Protein AF-A0A8J7RNF9-F1 (afdb_monomer_lite)

pLDDT: mean 95.29, std 4.69, range [70.38, 98.31]

Radius of gyration: 14.14 Å; chains: 1; bounding box: 34×13×38 Å

Organism: NCBI:txid1502156

Sequence (63 aa):
MSVAAIGAIVGLLIALGFATFSVALGRRVEFDDTRRALRVSALVQLIVLPVAGWFIAPAIFGD

Secondary structure (DSSP, 8-state):
--HHHHHHHHHHHHHHHHHHHHHHHHTT---HHHHHHHHHHHHHHHHHHHHHHHHHHHHHH--

Foldseek 3Di:
DDLLQVQLVVQQVVLVVQLVVLCVVLVVDPDPVSNVVSNVVSVVSNPVSSVCRNPVRCVPPND

Structure (mmCIF, N/CA/C/O backbone):
data_AF-A0A8J7RNF9-F1
#
_entry.id   AF-A0A8J7RNF9-F1
#
loop_
_atom_site.group_PDB
_atom_site.id
_atom_site.type_symbol
_atom_site.label_atom_id
_atom_site.label_alt_id
_atom_site.label_comp_id
_atom_site.label_asym_id
_atom_site.label_entity_id
_atom_site.label_seq_id
_atom_site.pdbx_PDB_ins_code
_atom_site.Cartn_x
_atom_site.Cartn_y
_atom_site.Cartn_z
_atom_site.occupancy
_atom_site.B_iso_or_equiv
_atom_site.auth_seq_id
_atom_site.auth_comp_id
_atom_site.auth_asym_id
_atom_site.auth_atom_id
_atom_site.pdbx_PDB_model_num
ATOM 1 N N . MET A 1 1 ? 18.890 -0.147 -13.372 1.00 74.44 1 MET A N 1
ATOM 2 C CA . MET A 1 1 ? 17.598 -0.785 -13.023 1.00 74.44 1 MET A CA 1
ATOM 3 C C . MET A 1 1 ? 16.617 -0.443 -14.126 1.00 74.44 1 MET A C 1
ATOM 5 O O . MET A 1 1 ? 16.696 0.681 -14.601 1.00 74.44 1 MET A O 1
ATOM 9 N N . SER A 1 2 ? 15.762 -1.375 -14.556 1.00 93.75 2 SER A N 1
ATOM 10 C CA . SER A 1 2 ? 14.730 -1.065 -15.556 1.00 93.75 2 SER A CA 1
ATOM 11 C C . SER A 1 2 ? 13.706 -0.078 -14.992 1.00 93.75 2 SER A C 1
ATOM 13 O O . SER A 1 2 ? 13.488 -0.038 -13.775 1.00 93.75 2 SER A O 1
ATOM 15 N N . VAL A 1 3 ? 13.058 0.691 -15.869 1.00 95.75 3 VAL A N 1
ATOM 16 C CA . VAL A 1 3 ? 11.964 1.602 -15.497 1.00 95.75 3 VAL A CA 1
ATOM 17 C C . VAL A 1 3 ? 10.843 0.835 -14.787 1.00 95.75 3 VAL A C 1
ATOM 19 O O . VAL A 1 3 ? 10.338 1.299 -13.764 1.00 95.75 3 VAL A O 1
ATOM 22 N N . ALA A 1 4 ? 10.548 -0.391 -15.230 1.00 95.62 4 ALA A N 1
ATOM 23 C CA . ALA A 1 4 ? 9.596 -1.290 -14.574 1.00 95.62 4 ALA A CA 1
ATOM 24 C C . ALA A 1 4 ? 9.964 -1.579 -13.106 1.00 95.62 4 ALA A C 1
ATOM 26 O O . ALA A 1 4 ? 9.130 -1.464 -12.205 1.00 95.62 4 ALA A O 1
ATOM 27 N N . ALA A 1 5 ? 11.235 -1.896 -12.834 1.00 96.94 5 ALA A N 1
ATOM 28 C CA . ALA A 1 5 ? 11.698 -2.173 -11.477 1.00 96.94 5 ALA A CA 1
ATOM 29 C C . ALA A 1 5 ? 11.631 -0.927 -10.580 1.00 96.94 5 ALA A C 1
ATOM 31 O O . ALA A 1 5 ? 11.244 -1.027 -9.415 1.00 96.94 5 ALA A O 1
ATOM 32 N N . ILE A 1 6 ? 11.968 0.250 -11.121 1.00 97.12 6 ILE A N 1
ATOM 33 C CA . ILE A 1 6 ? 11.835 1.527 -10.405 1.00 97.12 6 ILE A CA 1
ATOM 34 C C . ILE A 1 6 ? 10.362 1.783 -10.070 1.00 97.12 6 ILE A C 1
ATOM 36 O O . ILE A 1 6 ? 10.040 2.070 -8.917 1.00 97.12 6 ILE A O 1
ATOM 40 N N . GLY A 1 7 ? 9.464 1.607 -11.041 1.00 97.38 7 GLY A N 1
ATOM 41 C CA . GLY A 1 7 ? 8.024 1.750 -10.851 1.00 97.38 7 GLY A CA 1
ATOM 42 C C . GLY A 1 7 ? 7.473 0.832 -9.763 1.00 97.38 7 GLY A C 1
ATOM 43 O O . GLY A 1 7 ? 6.738 1.290 -8.889 1.00 97.38 7 GLY A O 1
ATOM 44 N N . ALA A 1 8 ? 7.873 -0.440 -9.751 1.00 97.88 8 ALA A N 1
ATOM 45 C CA . ALA A 1 8 ? 7.448 -1.387 -8.722 1.00 97.88 8 ALA A CA 1
ATOM 46 C C . ALA A 1 8 ? 7.930 -1.004 -7.318 1.00 97.88 8 ALA A C 1
ATOM 48 O O . ALA A 1 8 ? 7.166 -1.102 -6.358 1.00 97.88 8 ALA A O 1
ATOM 49 N N . ILE A 1 9 ? 9.172 -0.527 -7.187 1.00 98.00 9 ILE A N 1
ATOM 50 C CA . ILE A 1 9 ? 9.721 -0.073 -5.901 1.00 98.00 9 ILE A CA 1
ATOM 51 C C . ILE A 1 9 ? 8.991 1.176 -5.415 1.00 98.00 9 ILE A C 1
ATOM 53 O O . ILE A 1 9 ? 8.598 1.237 -4.252 1.00 98.00 9 ILE A O 1
ATOM 57 N N . VAL A 1 10 ? 8.756 2.152 -6.293 1.00 98.00 10 VAL A N 1
ATOM 58 C CA . VAL A 1 10 ? 7.976 3.349 -5.949 1.00 98.00 10 VAL A CA 1
ATOM 59 C C . VAL A 1 10 ? 6.556 2.958 -5.532 1.00 98.00 10 VAL A C 1
ATOM 61 O O . VAL A 1 10 ? 6.083 3.406 -4.488 1.00 98.00 10 VAL A O 1
ATOM 64 N N . GLY A 1 11 ? 5.906 2.060 -6.276 1.00 97.94 11 GLY A N 1
ATOM 65 C CA . GLY A 1 11 ? 4.597 1.509 -5.922 1.00 97.94 11 GLY A CA 1
ATOM 66 C C . GLY A 1 11 ? 4.590 0.836 -4.547 1.00 97.94 11 GLY A C 1
ATOM 67 O O . GLY A 1 11 ? 3.674 1.060 -3.757 1.00 97.94 11 GLY A O 1
ATOM 68 N N . LEU A 1 12 ? 5.639 0.080 -4.211 1.00 98.06 12 LEU A N 1
ATOM 69 C CA . LEU A 1 12 ? 5.800 -0.546 -2.897 1.00 98.06 12 LEU A CA 1
ATOM 70 C C . LEU A 1 12 ? 5.962 0.476 -1.770 1.00 98.06 12 LEU A C 1
ATOM 72 O O . LEU A 1 12 ? 5.343 0.326 -0.716 1.00 98.06 12 LEU A O 1
ATOM 76 N N . LEU A 1 13 ? 6.753 1.528 -1.984 1.00 98.31 13 LEU A N 1
ATOM 77 C CA . LEU A 1 13 ? 6.928 2.598 -1.000 1.00 98.31 13 LEU A CA 1
ATOM 78 C C . LEU A 1 13 ? 5.610 3.334 -0.729 1.00 98.31 13 LEU A C 1
ATOM 80 O O . LEU A 1 13 ? 5.270 3.581 0.430 1.00 98.31 13 LEU A O 1
ATOM 84 N N . ILE A 1 14 ? 4.829 3.619 -1.776 1.00 98.12 14 ILE A N 1
ATOM 85 C CA . ILE A 1 14 ? 3.495 4.220 -1.636 1.00 98.12 14 ILE A CA 1
ATOM 86 C C . ILE A 1 14 ? 2.567 3.270 -0.871 1.00 98.12 14 ILE A C 1
ATOM 88 O O . ILE A 1 14 ? 1.874 3.703 0.051 1.00 98.12 14 ILE A O 1
ATOM 92 N N . ALA A 1 15 ? 2.589 1.972 -1.186 1.00 98.06 15 ALA A N 1
ATOM 93 C CA . ALA A 1 15 ? 1.772 0.980 -0.496 1.00 98.06 15 ALA A CA 1
ATOM 94 C C . ALA A 1 15 ? 2.105 0.854 0.994 1.00 98.06 15 ALA A C 1
ATOM 96 O O . ALA A 1 15 ? 1.200 0.731 1.819 1.00 98.06 15 ALA A O 1
ATOM 97 N N . LEU A 1 16 ? 3.386 0.932 1.360 1.00 98.12 16 LEU A N 1
ATOM 98 C CA . LEU A 1 16 ? 3.824 0.973 2.757 1.00 98.12 16 LEU A CA 1
ATOM 99 C C . LEU A 1 16 ? 3.300 2.226 3.472 1.00 98.12 16 LEU A C 1
ATOM 101 O O . LEU A 1 16 ? 2.794 2.135 4.595 1.00 98.12 16 LEU A O 1
ATOM 105 N N . GLY A 1 17 ? 3.348 3.385 2.811 1.00 97.94 17 GLY A N 1
ATOM 106 C CA . GLY A 1 17 ? 2.724 4.615 3.303 1.00 97.94 17 GLY A CA 1
ATOM 107 C C . GLY A 1 17 ? 1.219 4.448 3.533 1.00 97.94 17 GLY A C 1
ATOM 108 O O . GLY A 1 17 ? 0.705 4.774 4.603 1.00 97.94 17 GLY A O 1
ATOM 109 N N . PHE A 1 18 ? 0.509 3.851 2.577 1.00 97.38 18 PHE A N 1
ATOM 110 C CA . PHE A 1 18 ? -0.924 3.591 2.703 1.00 97.38 18 PHE A CA 1
ATOM 111 C C . PHE A 1 18 ? -1.248 2.598 3.828 1.00 97.38 18 PHE A C 1
ATOM 113 O O . PHE A 1 18 ? -2.189 2.808 4.599 1.00 97.38 18 PHE A O 1
ATOM 120 N N . ALA A 1 19 ? -0.468 1.525 3.961 1.00 96.75 19 ALA A N 1
ATOM 121 C CA . ALA A 1 19 ? -0.665 0.517 4.994 1.00 96.75 19 ALA A CA 1
ATOM 122 C C . ALA A 1 19 ? -0.452 1.100 6.399 1.00 96.75 19 ALA A C 1
ATOM 124 O O . ALA A 1 19 ? -1.287 0.905 7.286 1.00 96.75 19 ALA A O 1
ATOM 125 N N . THR A 1 20 ? 0.620 1.871 6.597 1.00 97.06 20 THR A N 1
ATOM 126 C CA . THR A 1 20 ? 0.893 2.547 7.876 1.00 97.06 20 THR A CA 1
ATOM 127 C C . THR A 1 20 ? -0.186 3.575 8.218 1.00 97.06 20 THR A C 1
ATOM 129 O O . THR A 1 20 ? -0.673 3.595 9.353 1.00 97.06 20 THR A O 1
ATOM 132 N N . PHE A 1 21 ? -0.644 4.356 7.236 1.00 97.00 21 PHE A N 1
ATOM 133 C CA . PHE A 1 21 ? -1.758 5.287 7.405 1.00 97.00 21 PHE A CA 1
ATOM 134 C C . PHE A 1 21 ? -3.063 4.569 7.776 1.00 97.00 21 PHE A C 1
ATOM 136 O O . PHE A 1 21 ? -3.750 4.977 8.711 1.00 97.00 21 PHE A O 1
ATOM 143 N N . SER A 1 22 ? -3.375 3.451 7.117 1.00 96.25 22 SER A N 1
ATOM 144 C CA . SER A 1 22 ? -4.575 2.650 7.394 1.00 96.25 22 SER A CA 1
ATOM 145 C C . SER A 1 22 ? -4.563 2.051 8.802 1.00 96.25 22 SER A C 1
ATOM 147 O O . SER A 1 22 ? -5.597 2.015 9.469 1.00 96.25 22 SER A O 1
ATOM 149 N N . VAL A 1 23 ? -3.394 1.631 9.299 1.00 93.38 23 VAL A N 1
ATOM 150 C CA . VAL A 1 23 ? -3.229 1.188 10.693 1.00 93.38 23 VAL A CA 1
ATOM 151 C C . VAL A 1 23 ? -3.453 2.346 11.665 1.00 93.38 23 VAL A C 1
ATOM 153 O O . VAL A 1 23 ? -4.155 2.172 12.6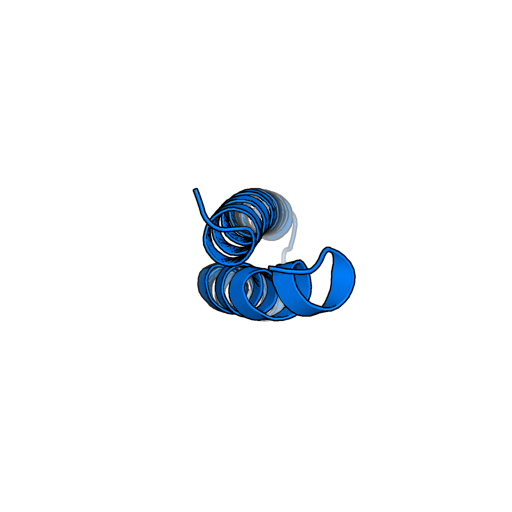63 1.00 93.38 23 VAL A O 1
ATOM 156 N N . ALA A 1 24 ? -2.896 3.527 11.384 1.00 95.88 24 ALA A N 1
ATOM 157 C CA . ALA A 1 24 ? -3.101 4.714 12.212 1.00 95.88 24 ALA A CA 1
ATOM 158 C C . ALA A 1 24 ? -4.579 5.136 12.246 1.00 95.88 24 ALA A C 1
ATOM 160 O O . ALA A 1 24 ? -5.104 5.450 13.315 1.00 95.88 24 ALA A O 1
ATOM 161 N N . LEU A 1 25 ? -5.266 5.073 11.103 1.00 95.19 25 LEU A N 1
ATOM 162 C CA . LEU A 1 25 ? -6.688 5.375 10.992 1.00 95.19 25 LEU A CA 1
ATOM 163 C C . LEU A 1 25 ? -7.542 4.332 11.721 1.00 95.19 25 LEU A C 1
ATOM 165 O O . LEU A 1 25 ? -8.426 4.697 12.486 1.00 95.19 25 LEU A O 1
ATOM 169 N N . GLY A 1 26 ? -7.229 3.042 11.584 1.00 93.94 26 GLY A N 1
ATOM 170 C CA . GLY A 1 26 ? -7.955 1.958 12.251 1.00 93.94 26 GLY A CA 1
ATOM 171 C C . GLY A 1 26 ? -7.925 2.025 13.783 1.00 93.94 26 GLY A C 1
ATOM 172 O O . GLY A 1 26 ? -8.834 1.502 14.427 1.00 93.94 26 GLY A O 1
ATOM 173 N N . ARG A 1 27 ? -6.926 2.700 14.372 1.00 93.06 27 ARG A N 1
ATOM 174 C CA . ARG A 1 27 ? -6.876 3.005 15.817 1.00 93.06 27 ARG A CA 1
ATOM 175 C C . ARG A 1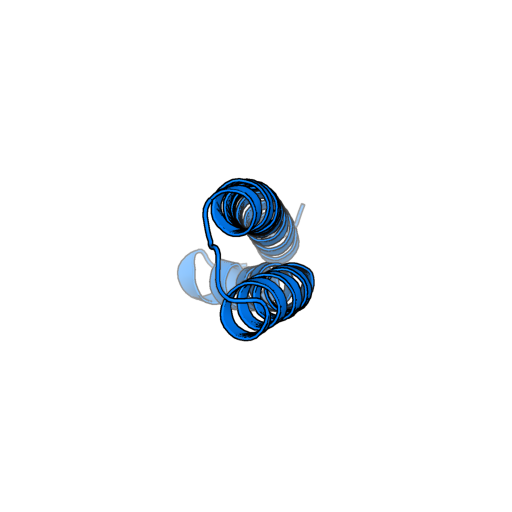 27 ? -7.879 4.080 16.244 1.00 93.06 27 ARG A C 1
ATOM 177 O O . ARG A 1 27 ? -8.204 4.150 17.420 1.00 93.06 27 ARG A O 1
ATOM 184 N N . ARG A 1 28 ? -8.336 4.920 15.312 1.00 93.44 28 ARG A N 1
ATOM 185 C CA . ARG A 1 28 ? -9.293 6.016 15.542 1.00 93.44 28 ARG A CA 1
ATOM 186 C C . ARG A 1 28 ? -10.725 5.664 15.146 1.00 93.44 28 ARG A C 1
ATOM 188 O O . ARG A 1 28 ? -11.628 6.454 15.380 1.00 93.44 28 ARG A O 1
ATOM 195 N N . VAL A 1 29 ? -10.926 4.513 14.512 1.00 93.50 29 VAL A N 1
ATOM 196 C CA . VAL A 1 29 ? -12.239 4.048 14.071 1.00 93.50 29 VAL A CA 1
ATOM 197 C C . VAL A 1 29 ? -12.824 3.120 15.129 1.00 93.50 29 VAL A C 1
ATOM 199 O O . VAL A 1 29 ? -12.176 2.149 15.528 1.00 93.50 29 VAL A O 1
ATOM 202 N N . GLU A 1 30 ? -14.050 3.411 15.559 1.00 91.19 30 GLU A N 1
ATOM 203 C CA . GLU A 1 30 ? -14.767 2.633 16.578 1.00 91.19 30 GLU A CA 1
ATOM 204 C C . GLU A 1 30 ? -15.454 1.388 15.997 1.00 91.19 30 GLU A C 1
ATOM 206 O O . GLU A 1 30 ? -15.564 0.375 16.679 1.00 91.19 30 GLU A O 1
ATOM 211 N N . PHE A 1 31 ? -15.846 1.425 14.720 1.00 94.38 31 PHE A N 1
ATOM 212 C CA . PHE A 1 31 ? -16.514 0.308 14.049 1.00 94.38 31 PHE A CA 1
ATOM 213 C C . PHE A 1 31 ? -15.530 -0.775 13.587 1.00 94.38 31 PHE A C 1
ATOM 215 O O . PHE A 1 31 ? -14.629 -0.519 12.777 1.00 94.38 31 PHE A O 1
ATOM 222 N N . ASP A 1 32 ? -15.747 -2.010 14.044 1.00 92.75 32 ASP A N 1
ATOM 223 C CA . ASP A 1 32 ? -14.886 -3.151 13.717 1.00 92.75 32 ASP A CA 1
ATOM 224 C C . ASP A 1 32 ? -14.890 -3.506 12.224 1.00 92.75 32 ASP A C 1
ATOM 226 O O . ASP A 1 32 ? -13.830 -3.814 11.672 1.00 92.75 32 ASP A O 1
ATOM 230 N N . ASP A 1 33 ? -16.030 -3.384 11.539 1.00 94.62 33 ASP A N 1
ATOM 231 C CA . ASP A 1 33 ? -16.122 -3.652 10.097 1.00 94.62 33 ASP A CA 1
ATOM 232 C C . ASP A 1 33 ? -15.273 -2.678 9.280 1.00 94.62 33 ASP A C 1
ATOM 234 O O . ASP A 1 33 ? -14.514 -3.089 8.399 1.00 94.62 33 ASP A O 1
ATOM 238 N N . THR A 1 34 ? -15.307 -1.390 9.623 1.00 94.50 34 THR A N 1
ATOM 239 C CA . THR A 1 34 ? -14.475 -0.373 8.971 1.00 94.50 34 THR A CA 1
ATOM 240 C C . THR A 1 34 ? -12.995 -0.623 9.249 1.00 94.50 34 THR A C 1
ATOM 242 O O . THR A 1 34 ? -12.165 -0.540 8.342 1.00 94.50 34 THR A O 1
ATOM 245 N N . ARG A 1 35 ? -12.634 -1.006 10.481 1.00 95.62 35 ARG A N 1
ATOM 246 C CA . ARG A 1 35 ? -11.256 -1.389 10.821 1.00 95.62 35 ARG A CA 1
ATOM 247 C C . ARG A 1 35 ? -10.796 -2.616 10.026 1.00 95.62 35 ARG A C 1
ATOM 249 O O . ARG A 1 35 ? -9.645 -2.664 9.583 1.00 95.62 35 ARG A O 1
ATOM 256 N N . ARG A 1 36 ? -11.679 -3.596 9.817 1.00 95.38 36 ARG A N 1
ATOM 257 C CA . ARG A 1 36 ? -11.410 -4.788 9.004 1.00 95.38 36 ARG A CA 1
ATOM 258 C C . ARG A 1 36 ? -11.236 -4.428 7.533 1.00 95.38 36 ARG A C 1
ATOM 260 O O . ARG A 1 36 ? -10.258 -4.869 6.934 1.00 95.38 36 ARG A O 1
ATOM 267 N N . ALA A 1 37 ? -12.110 -3.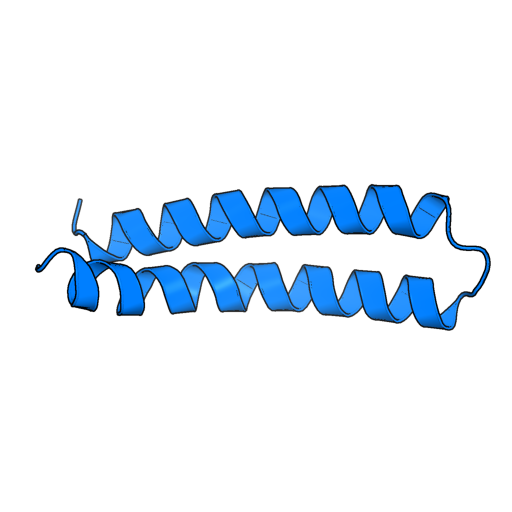588 6.984 1.00 95.81 37 ALA A N 1
ATOM 268 C CA . ALA A 1 37 ? -11.999 -3.089 5.617 1.00 95.81 37 ALA A CA 1
ATOM 269 C C . ALA A 1 37 ? -10.673 -2.344 5.398 1.00 95.81 37 ALA A C 1
ATOM 271 O O 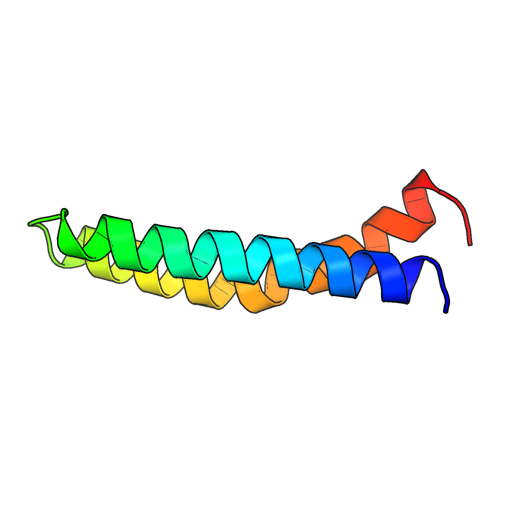. ALA A 1 37 ? -9.965 -2.634 4.438 1.00 95.81 37 ALA A O 1
ATOM 272 N N . LEU A 1 38 ? -10.269 -1.468 6.328 1.00 96.19 38 LEU A N 1
ATOM 273 C CA . LEU A 1 38 ? -8.978 -0.770 6.270 1.00 96.19 38 LEU A CA 1
ATOM 274 C C . LEU A 1 38 ? -7.788 -1.738 6.254 1.00 96.19 38 LEU A C 1
ATOM 276 O O . LEU A 1 38 ? -6.856 -1.549 5.474 1.00 96.19 38 LEU A O 1
ATOM 280 N N . ARG A 1 39 ? -7.818 -2.799 7.071 1.00 95.12 39 ARG A N 1
ATOM 281 C CA . ARG A 1 39 ? -6.761 -3.827 7.074 1.00 95.12 39 ARG A CA 1
ATOM 282 C C . ARG A 1 39 ? -6.699 -4.600 5.761 1.00 95.12 39 ARG A C 1
ATOM 284 O O . ARG A 1 39 ? -5.608 -4.793 5.237 1.00 95.12 39 ARG A O 1
ATOM 291 N N . VAL A 1 40 ? -7.842 -5.030 5.229 1.00 96.88 40 VAL A N 1
ATOM 292 C CA . VAL A 1 40 ? -7.893 -5.759 3.952 1.00 96.88 40 VAL A CA 1
ATOM 293 C C . VAL A 1 40 ? -7.389 -4.870 2.818 1.00 96.88 40 VAL A C 1
ATOM 295 O O . VAL A 1 40 ? -6.510 -5.286 2.070 1.00 96.88 40 VAL A O 1
ATOM 298 N N . SER A 1 41 ? -7.860 -3.626 2.740 1.00 96.56 41 SER A N 1
ATOM 299 C CA . SER A 1 41 ? -7.402 -2.657 1.742 1.00 96.56 41 SER A CA 1
ATOM 300 C C . SER A 1 41 ? -5.897 -2.406 1.826 1.00 96.56 41 SER A C 1
ATOM 302 O O . SER A 1 41 ? -5.229 -2.387 0.796 1.00 96.56 41 SER A O 1
ATOM 304 N N . ALA A 1 42 ? -5.342 -2.266 3.035 1.00 96.00 42 ALA A N 1
ATOM 305 C CA . ALA A 1 42 ? -3.902 -2.114 3.231 1.00 96.00 42 ALA A CA 1
ATOM 306 C C . ALA A 1 42 ? -3.112 -3.315 2.686 1.00 96.00 42 ALA A C 1
ATOM 308 O O . ALA A 1 42 ? -2.125 -3.126 1.979 1.00 96.00 42 ALA A O 1
ATOM 309 N N . LEU A 1 43 ? -3.567 -4.541 2.964 1.00 96.69 43 LEU A N 1
ATOM 310 C CA . LEU A 1 43 ? -2.930 -5.762 2.461 1.00 96.69 43 LEU A CA 1
ATOM 311 C C . LEU A 1 43 ? -3.006 -5.865 0.935 1.00 96.69 43 LEU A C 1
ATOM 313 O O . LEU A 1 43 ? -2.024 -6.227 0.294 1.00 96.69 43 LEU A O 1
ATOM 317 N N . VAL A 1 44 ? -4.149 -5.511 0.347 1.00 98.00 44 VAL A N 1
ATOM 318 C CA . VAL A 1 44 ? -4.335 -5.521 -1.109 1.00 98.00 44 VAL A CA 1
ATOM 319 C C . VAL A 1 44 ? -3.406 -4.510 -1.781 1.00 98.00 44 VAL A C 1
ATOM 321 O O . VAL A 1 44 ? -2.745 -4.840 -2.767 1.00 98.00 44 VAL A O 1
ATOM 324 N N . GLN A 1 45 ? -3.295 -3.293 -1.240 1.00 97.00 45 GLN A N 1
ATOM 325 C CA . GLN A 1 45 ? -2.456 -2.254 -1.839 1.00 97.00 45 GLN A CA 1
ATOM 326 C C . GLN A 1 45 ? -0.960 -2.587 -1.823 1.00 97.00 45 GLN A C 1
ATOM 328 O O . GLN A 1 45 ? -0.259 -2.170 -2.744 1.00 97.00 45 GLN A O 1
ATOM 333 N N . LEU A 1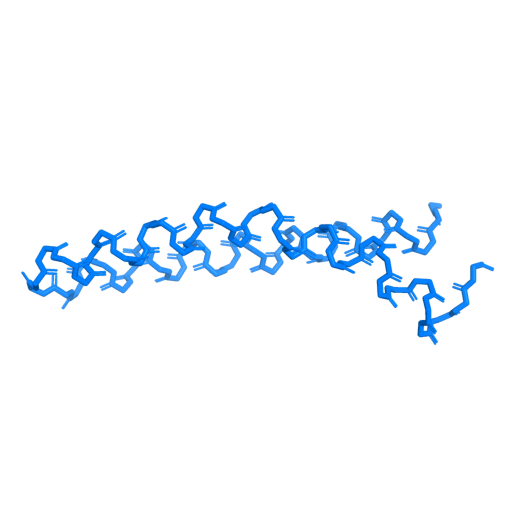 46 ? -0.485 -3.397 -0.868 1.00 96.88 46 LEU A N 1
ATOM 334 C CA . LEU A 1 46 ? 0.896 -3.908 -0.851 1.00 96.88 46 LEU A CA 1
ATOM 335 C C . LEU A 1 46 ? 1.255 -4.758 -2.074 1.00 96.88 46 LEU A C 1
ATOM 337 O O . LEU A 1 46 ? 2.436 -4.932 -2.344 1.00 96.88 46 LEU A O 1
ATOM 341 N N . ILE A 1 47 ? 0.267 -5.265 -2.814 1.00 97.56 47 ILE A N 1
ATOM 342 C CA . ILE A 1 47 ? 0.479 -6.023 -4.052 1.00 97.56 47 ILE A CA 1
ATOM 343 C C . ILE A 1 47 ? 0.067 -5.185 -5.260 1.00 97.56 47 ILE A C 1
ATOM 345 O O . ILE A 1 47 ? 0.820 -5.073 -6.226 1.00 97.56 47 ILE A O 1
ATOM 349 N N . VAL A 1 48 ? -1.111 -4.560 -5.198 1.00 97.94 48 VAL A N 1
ATOM 350 C CA . VAL A 1 48 ? -1.684 -3.833 -6.336 1.00 97.94 48 VAL A CA 1
ATOM 351 C C . VAL A 1 48 ? -0.795 -2.674 -6.770 1.00 97.94 48 VAL A C 1
ATOM 353 O O . VAL A 1 48 ? -0.564 -2.522 -7.964 1.00 97.94 48 VAL A O 1
ATOM 356 N N . LEU A 1 49 ? -0.266 -1.874 -5.840 1.00 97.94 49 LEU A N 1
ATOM 357 C CA . LEU A 1 49 ? 0.531 -0.702 -6.206 1.00 97.94 49 LEU A CA 1
ATOM 358 C C . LEU A 1 49 ? 1.904 -1.057 -6.800 1.00 97.94 49 LEU A C 1
ATOM 360 O O . LEU A 1 49 ? 2.248 -0.459 -7.818 1.00 97.94 49 LEU A O 1
ATOM 364 N N . PRO A 1 50 ? 2.683 -2.020 -6.263 1.00 97.88 50 PRO A N 1
ATOM 365 C CA . PRO A 1 50 ? 3.899 -2.479 -6.938 1.00 97.88 50 PRO A CA 1
ATOM 366 C C . PRO A 1 50 ? 3.636 -3.055 -8.328 1.00 97.88 50 PRO A C 1
ATOM 368 O O . PRO A 1 50 ? 4.348 -2.723 -9.272 1.00 97.88 50 PRO A O 1
ATOM 371 N N . VAL A 1 51 ? 2.605 -3.897 -8.467 1.00 98.25 51 VAL A N 1
ATOM 372 C CA . VAL A 1 51 ? 2.244 -4.504 -9.756 1.00 98.25 51 VAL A CA 1
ATOM 373 C C . VAL A 1 51 ? 1.832 -3.417 -10.745 1.00 98.25 51 VAL A C 1
ATOM 375 O O . VAL A 1 51 ? 2.331 -3.388 -11.864 1.00 98.25 51 VAL A O 1
ATOM 378 N N . ALA A 1 52 ? 0.994 -2.470 -10.322 1.00 97.75 52 ALA A N 1
ATOM 379 C CA . ALA A 1 52 ? 0.630 -1.318 -11.136 1.00 97.75 52 ALA A CA 1
ATOM 380 C C . ALA A 1 52 ? 1.866 -0.496 -11.525 1.00 97.75 52 ALA A C 1
ATOM 382 O O . ALA A 1 52 ? 2.032 -0.174 -12.695 1.00 97.75 52 ALA A O 1
ATOM 383 N N . GLY A 1 53 ? 2.773 -0.216 -10.588 1.00 96.75 53 GLY A N 1
ATOM 384 C CA . GLY A 1 53 ? 4.017 0.504 -10.852 1.00 96.75 53 GLY A CA 1
ATOM 385 C C . GLY A 1 53 ? 4.915 -0.194 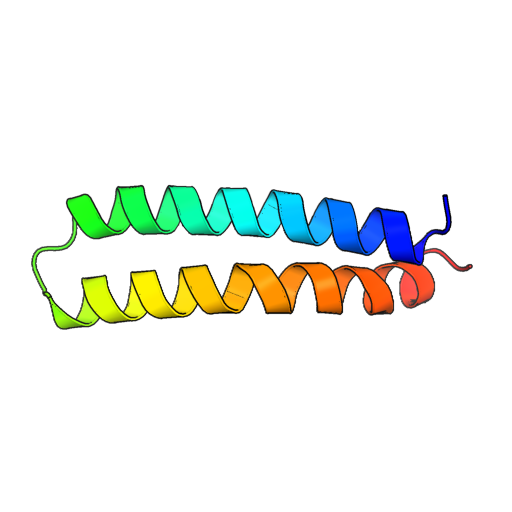-11.876 1.00 96.75 53 GLY A C 1
ATOM 386 O O . GLY A 1 53 ? 5.463 0.477 -12.747 1.00 96.75 53 GLY A O 1
ATOM 387 N N . TRP A 1 54 ? 5.012 -1.526 -11.824 1.00 97.31 54 TRP A N 1
ATOM 388 C CA . TRP A 1 54 ? 5.779 -2.322 -12.787 1.00 97.31 54 TRP A CA 1
ATOM 389 C C . TRP A 1 54 ? 5.304 -2.124 -14.230 1.00 97.31 54 TRP A C 1
ATOM 391 O O . TRP A 1 54 ? 6.129 -2.024 -15.132 1.00 97.31 54 TRP A O 1
ATOM 401 N N . PHE A 1 55 ? 3.988 -2.054 -14.452 1.00 97.25 55 PHE A N 1
ATOM 402 C CA . PHE A 1 55 ? 3.411 -1.929 -15.795 1.00 97.25 55 PHE A CA 1
ATOM 403 C C . PHE A 1 55 ? 3.199 -0.477 -16.239 1.00 97.25 55 PHE A C 1
ATOM 405 O O . PHE A 1 55 ? 3.389 -0.156 -17.410 1.00 97.25 55 PHE A O 1
ATOM 412 N N . ILE A 1 56 ? 2.812 0.410 -15.322 1.00 96.50 56 ILE A N 1
ATOM 413 C CA . ILE A 1 56 ? 2.485 1.806 -15.636 1.00 96.50 56 ILE A CA 1
ATOM 414 C C . ILE A 1 56 ? 3.752 2.631 -15.858 1.00 96.50 56 ILE A C 1
ATOM 416 O O . ILE A 1 56 ? 3.761 3.481 -16.745 1.00 96.50 56 ILE A O 1
ATOM 420 N N . ALA A 1 57 ? 4.825 2.402 -15.090 1.00 96.38 57 ALA A N 1
ATOM 421 C CA . ALA A 1 57 ? 6.030 3.218 -15.230 1.00 96.38 57 ALA A CA 1
ATOM 422 C C . ALA A 1 57 ? 6.655 3.112 -16.639 1.00 96.38 57 ALA A C 1
ATOM 424 O O . ALA A 1 57 ? 6.856 4.163 -17.245 1.00 96.38 57 ALA A O 1
ATOM 425 N N . PRO A 1 58 ? 6.865 1.916 -17.225 1.00 95.06 58 PRO A N 1
ATOM 426 C CA . PRO A 1 58 ? 7.331 1.799 -18.610 1.00 95.06 58 PRO A CA 1
ATOM 427 C C . PRO A 1 58 ? 6.378 2.426 -19.629 1.00 95.06 58 PRO A C 1
ATOM 429 O O . PRO A 1 58 ? 6.809 3.075 -20.577 1.00 95.06 58 PRO A O 1
ATOM 432 N N . ALA A 1 59 ? 5.064 2.287 -19.418 1.00 94.19 59 ALA A N 1
ATOM 433 C CA . ALA A 1 59 ? 4.060 2.833 -20.329 1.00 94.19 59 ALA A CA 1
ATOM 434 C C . ALA A 1 59 ? 4.074 4.373 -20.399 1.00 94.19 59 ALA A C 1
ATOM 436 O O . ALA A 1 59 ? 3.666 4.940 -21.409 1.00 94.19 59 ALA A O 1
ATOM 437 N N . ILE A 1 60 ? 4.528 5.046 -19.335 1.00 95.81 60 ILE A N 1
ATOM 438 C CA . ILE A 1 60 ? 4.593 6.513 -19.256 1.00 95.81 60 ILE A CA 1
ATOM 439 C C . ILE A 1 60 ? 5.987 7.038 -19.610 1.00 95.81 60 ILE A C 1
ATOM 441 O O . ILE A 1 60 ? 6.102 8.044 -20.308 1.00 95.81 60 ILE A O 1
ATOM 445 N N . PHE A 1 61 ? 7.039 6.391 -19.110 1.00 94.00 61 PHE A N 1
ATOM 446 C CA . PHE A 1 61 ? 8.409 6.902 -19.191 1.00 94.00 61 PHE A CA 1
ATOM 447 C C . PHE A 1 61 ? 9.248 6.246 -20.297 1.00 94.00 61 PHE A C 1
ATOM 449 O O . PHE A 1 61 ? 10.379 6.675 -20.519 1.00 94.00 61 PHE A O 1
ATOM 456 N N . GLY A 1 62 ? 8.692 5.262 -21.010 1.00 84.75 62 GLY A N 1
ATOM 457 C CA . GLY A 1 62 ? 9.443 4.397 -21.915 1.00 84.75 62 GLY A CA 1
ATOM 458 C C . GLY A 1 62 ? 10.221 3.325 -21.152 1.00 84.75 62 GLY A C 1
ATOM 459 O O . GLY A 1 62 ? 10.309 3.365 -19.923 1.00 84.75 62 GLY A O 1
ATOM 460 N N . ASP A 1 63 ? 10.760 2.359 -21.893 1.00 70.38 63 ASP A N 1
ATOM 461 C CA . ASP A 1 63 ? 11.682 1.344 -21.362 1.00 70.38 63 ASP A CA 1
ATOM 462 C C . ASP A 1 63 ? 13.146 1.734 -21.596 1.00 70.38 63 ASP A C 1
ATOM 464 O O . ASP A 1 63 ? 13.485 2.115 -22.743 1.00 70.38 63 ASP A O 1
#